Protein AF-A0A9N9CAS8-F1 (afdb_monomer_lite)

Sequence (182 aa):
MEQGVPVNYFAVEPRKDCPHIETDVSFLEWSQVPVDVVKQECQMCHDKEENWRCLKCQGVFCSRYVNGHMNKHYDETNHKIAISFSDLSTWCYACDDYITSPELRQIETSFAEIKFPENAVVIIGGGRGGGDSSSTFTNTPTSIIINRGNGNASNVQSDASNSNNVGDSSKATSESNGKKSE

Radius of gyration: 29.8 Å; chains: 1; bounding box: 64×87×87 Å

InterPro domains:
  IPR001607 Zinc finger, UBP-type [PF02148] (42-103)
  IPR001607 Zinc finger, UBP-type [PS50271] (16-118)
  IPR001607 Zinc finger, UBP-type [SM00290] (41-90)
  IPR013083 Zinc finger, RING/FYVE/PHD-type [G3DSA:3.30.40.10] (11-123)

Organism: NCBI:txid144679

pLDDT: mean 70.95, std 25.26, range [30.31, 98.56]

Secondary structure (DSSP, 8-state):
---PPP------PPBS--THHHHH--TTTTTTS---TTT---TTT---SSEEEETTT--EEE-TTTT-HHHHHHHHH---EEEETTT--EEETTTTEEE--TTTHHHHHHHHHHH-GGGS--------------------------------------------------------------

Structure (mmCIF, N/CA/C/O backbone):
data_AF-A0A9N9CAS8-F1
#
_entry.id   AF-A0A9N9CAS8-F1
#
loop_
_atom_site.group_PDB
_atom_site.id
_atom_site.type_symbol
_atom_site.label_atom_id
_atom_site.label_alt_id
_atom_site.label_comp_id
_atom_site.label_asym_id
_atom_site.label_entity_id
_atom_site.label_seq_id
_atom_site.pdbx_PDB_ins_code
_atom_site.Cartn_x
_atom_site.Cartn_y
_atom_site.Cartn_z
_atom_site.occupancy
_atom_site.B_iso_or_equiv
_atom_site.auth_seq_id
_atom_site.auth_comp_id
_atom_site.auth_asym_id
_atom_site.auth_atom_id
_atom_site.pdbx_PDB_model_num
ATOM 1 N N . MET A 1 1 ? -22.513 0.717 -43.018 1.00 47.69 1 MET A N 1
ATOM 2 C CA . MET A 1 1 ? -22.320 1.991 -42.296 1.00 47.69 1 MET A CA 1
ATOM 3 C C . MET A 1 1 ? -22.096 1.625 -40.843 1.00 47.69 1 MET A C 1
ATOM 5 O O . MET A 1 1 ? -23.057 1.391 -40.126 1.00 47.69 1 MET A O 1
ATOM 9 N N . GLU A 1 2 ? -20.837 1.425 -40.470 1.00 50.91 2 GLU A N 1
ATOM 10 C CA . GLU A 1 2 ? -20.430 1.055 -39.114 1.00 50.91 2 GLU A CA 1
ATOM 11 C C . GLU A 1 2 ? -20.280 2.356 -38.321 1.00 50.91 2 GLU A C 1
ATOM 13 O O . GLU A 1 2 ? -19.403 3.168 -38.607 1.00 50.91 2 GLU A O 1
ATOM 18 N N . GLN A 1 3 ? -21.236 2.633 -37.437 1.00 58.34 3 GLN A N 1
ATOM 19 C CA . GLN A 1 3 ? -21.231 3.828 -36.597 1.00 58.34 3 GLN A CA 1
ATOM 20 C C . GLN A 1 3 ? -20.314 3.542 -35.402 1.00 58.34 3 GLN A C 1
ATOM 22 O O . GLN A 1 3 ? -20.652 2.720 -34.552 1.00 58.34 3 GLN A O 1
ATOM 27 N N . GLY A 1 4 ? -19.141 4.178 -35.370 1.00 61.25 4 GLY A N 1
ATOM 28 C CA . GLY A 1 4 ? -18.196 4.072 -34.261 1.00 61.25 4 GLY A CA 1
ATOM 29 C C . GLY A 1 4 ? -18.807 4.629 -32.977 1.00 61.25 4 GLY A C 1
ATOM 30 O O . GLY A 1 4 ? -19.180 5.800 -32.920 1.00 61.25 4 GLY A O 1
ATOM 31 N N . VAL A 1 5 ? -18.924 3.787 -31.952 1.00 71.12 5 VAL A N 1
ATOM 32 C CA . VAL A 1 5 ? -19.342 4.219 -30.615 1.00 71.12 5 VAL A CA 1
ATOM 33 C C . VAL A 1 5 ? -18.236 5.120 -30.051 1.00 71.12 5 VAL A C 1
ATOM 35 O O . VAL A 1 5 ? -17.083 4.684 -30.014 1.00 71.12 5 VAL A O 1
ATOM 38 N N . PRO A 1 6 ? -18.530 6.361 -29.625 1.00 67.69 6 PRO A N 1
ATOM 39 C CA . PRO A 1 6 ? -17.526 7.208 -29.000 1.00 67.69 6 PRO A CA 1
ATOM 40 C C . PRO A 1 6 ? -17.056 6.552 -27.699 1.00 67.69 6 PRO A C 1
ATOM 42 O O . PRO A 1 6 ? -17.839 6.321 -26.777 1.00 67.69 6 PRO A O 1
ATOM 45 N N 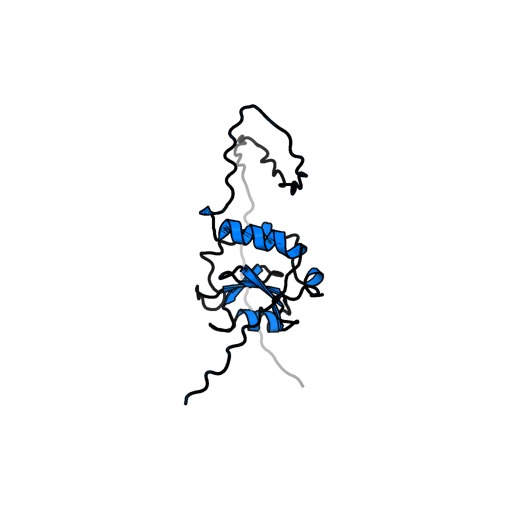. VAL A 1 7 ? -15.766 6.227 -27.645 1.00 72.88 7 VAL A N 1
ATOM 46 C CA . VAL A 1 7 ? -15.105 5.763 -26.426 1.00 72.88 7 VAL A CA 1
ATOM 47 C C . VAL A 1 7 ? -14.970 6.947 -25.473 1.00 72.88 7 VAL A C 1
ATOM 49 O O . VAL A 1 7 ? -14.155 7.844 -25.674 1.00 72.88 7 VAL A O 1
ATOM 52 N N . ASN A 1 8 ? -15.812 6.971 -24.443 1.00 73.75 8 ASN A N 1
ATOM 53 C CA . ASN A 1 8 ? -15.683 7.926 -23.352 1.00 73.75 8 ASN A CA 1
ATOM 54 C C . ASN A 1 8 ? -14.618 7.411 -22.383 1.00 73.75 8 ASN A C 1
ATOM 56 O O . ASN A 1 8 ? -14.787 6.360 -21.765 1.00 73.75 8 ASN A O 1
ATOM 60 N N . TYR A 1 9 ? -13.522 8.153 -22.263 1.00 72.88 9 TYR A N 1
ATOM 61 C CA . TYR A 1 9 ? -12.509 7.917 -21.243 1.00 72.88 9 TYR A CA 1
ATOM 62 C C . TYR A 1 9 ? -12.918 8.646 -19.965 1.00 72.88 9 TYR A C 1
ATOM 64 O O . TYR A 1 9 ? -13.279 9.822 -20.005 1.00 72.88 9 TYR A O 1
ATOM 72 N N . PHE A 1 10 ? -12.840 7.953 -18.834 1.00 71.12 10 PHE A N 1
ATOM 73 C CA . PHE A 1 10 ? -13.071 8.530 -17.515 1.00 71.12 10 PHE A CA 1
ATOM 74 C C . PHE A 1 10 ? -11.747 8.541 -16.758 1.00 71.12 10 PHE A C 1
ATOM 76 O O . PHE A 1 10 ? -11.076 7.512 -16.670 1.00 71.12 10 PHE A O 1
ATOM 83 N N . ALA A 1 11 ? -11.357 9.704 -16.238 1.00 74.56 11 ALA A N 1
ATOM 84 C CA . ALA A 1 11 ? -10.232 9.792 -15.320 1.00 74.56 11 ALA A CA 1
ATOM 85 C C . ALA A 1 11 ? -10.672 9.222 -13.967 1.00 74.56 11 ALA A C 1
ATOM 87 O O . ALA A 1 11 ? -11.655 9.684 -13.390 1.00 74.56 11 ALA A O 1
ATOM 88 N N . VAL A 1 12 ? -9.963 8.206 -13.478 1.00 78.31 12 VAL A N 1
ATOM 89 C CA . VAL A 1 12 ? -10.154 7.711 -12.113 1.00 78.31 12 VAL A CA 1
ATOM 90 C C . VAL A 1 12 ? -9.438 8.681 -11.181 1.00 78.31 12 VAL A C 1
ATOM 92 O O . VAL A 1 12 ? -8.213 8.779 -11.211 1.00 78.31 12 VAL A O 1
ATOM 95 N N . GLU A 1 13 ? -10.199 9.428 -10.386 1.00 88.25 13 GLU A N 1
ATOM 96 C CA . GLU A 1 13 ? -9.650 10.299 -9.349 1.00 88.25 13 GLU A CA 1
ATOM 97 C C . GLU A 1 13 ? -9.610 9.547 -8.012 1.00 88.25 13 GLU A C 1
ATOM 99 O O . GLU A 1 13 ? -10.663 9.109 -7.545 1.00 88.25 13 GLU A O 1
ATOM 104 N N . PRO A 1 14 ? -8.433 9.400 -7.371 1.00 94.06 14 PRO A N 1
ATOM 105 C CA . PRO A 1 14 ? -8.346 8.762 -6.065 1.00 94.06 14 PRO A CA 1
ATOM 106 C C . PRO A 1 14 ? -9.131 9.533 -5.005 1.00 94.06 14 PRO A C 1
ATOM 108 O O . PRO A 1 14 ? -9.111 10.770 -4.951 1.00 94.06 14 PRO A O 1
ATOM 111 N N . ARG A 1 15 ? -9.770 8.788 -4.109 1.00 95.31 15 ARG A N 1
ATOM 112 C CA . ARG A 1 15 ? -10.520 9.325 -2.978 1.00 95.31 15 ARG A CA 1
ATOM 113 C C . ARG A 1 15 ? -9.596 10.061 -2.004 1.00 95.31 15 ARG A C 1
ATOM 115 O O . ARG A 1 15 ? -8.499 9.593 -1.702 1.00 95.31 15 ARG A O 1
ATOM 122 N N . LYS A 1 16 ? -10.055 11.202 -1.482 1.00 95.00 16 LYS A N 1
ATOM 123 C CA . LYS A 1 16 ? -9.276 12.084 -0.585 1.00 95.00 16 LYS A CA 1
ATOM 124 C C . LYS A 1 16 ? -9.716 12.028 0.880 1.00 95.00 16 LYS A C 1
ATOM 126 O O . LYS A 1 16 ? -9.032 12.548 1.749 1.00 95.00 16 LYS A O 1
ATOM 131 N N . ASP A 1 17 ? -10.858 11.411 1.154 1.00 94.00 17 ASP A N 1
ATOM 132 C CA . ASP A 1 17 ? -11.549 11.375 2.444 1.00 94.00 17 ASP A CA 1
ATOM 133 C C . ASP A 1 17 ? -11.639 9.941 2.994 1.00 94.00 17 ASP A C 1
ATOM 135 O O . ASP A 1 17 ? -12.701 9.446 3.366 1.00 94.00 17 ASP A O 1
ATOM 139 N N . CYS A 1 18 ? -10.504 9.236 3.035 1.00 96.44 18 CYS A N 1
ATOM 140 C CA . CYS A 1 18 ? -10.441 7.894 3.608 1.00 96.44 18 CYS A CA 1
ATOM 141 C C . CYS A 1 18 ? -10.210 7.956 5.133 1.00 96.44 18 CYS A C 1
ATOM 143 O O . CYS A 1 18 ? -9.101 8.290 5.558 1.00 96.44 18 CYS A O 1
ATOM 145 N N . PRO A 1 19 ? -11.183 7.553 5.978 1.00 95.69 19 PRO A N 1
ATOM 146 C CA . PRO A 1 19 ? -11.034 7.605 7.438 1.00 95.69 19 PRO A CA 1
ATOM 147 C C . PRO A 1 19 ? -10.005 6.598 7.972 1.00 95.69 19 PRO A C 1
ATOM 149 O O . PRO A 1 19 ? -9.601 6.659 9.129 1.00 95.69 19 PRO A O 1
ATOM 152 N N . HIS A 1 20 ? -9.576 5.647 7.142 1.00 96.31 20 HIS A N 1
ATOM 153 C CA . HIS A 1 20 ? -8.670 4.585 7.556 1.00 96.31 20 HIS A CA 1
ATOM 154 C C . HIS A 1 20 ? -7.202 5.023 7.590 1.00 96.31 20 HIS A C 1
ATOM 156 O O . HIS A 1 20 ? -6.403 4.335 8.220 1.00 96.31 20 HIS A O 1
ATOM 162 N N . ILE A 1 21 ? -6.843 6.156 6.970 1.00 93.69 21 ILE A N 1
ATOM 163 C CA . ILE A 1 21 ? -5.452 6.636 6.890 1.00 93.69 21 ILE A CA 1
ATOM 164 C C . ILE A 1 21 ? -4.860 6.842 8.285 1.00 93.69 21 ILE A C 1
ATOM 166 O O . ILE A 1 21 ? -3.784 6.331 8.576 1.00 93.69 21 ILE A O 1
ATOM 170 N N . GLU A 1 22 ? -5.588 7.514 9.175 1.00 88.12 22 GLU A N 1
ATOM 171 C CA . GLU A 1 22 ? -5.120 7.787 10.539 1.00 88.12 22 GLU A CA 1
ATOM 172 C C . GLU A 1 22 ? -4.986 6.510 11.379 1.00 88.12 22 GLU A C 1
ATOM 174 O O . GLU A 1 22 ? -4.086 6.384 12.207 1.00 88.12 22 GLU A O 1
ATOM 179 N N . THR A 1 23 ? -5.882 5.544 11.166 1.00 89.44 23 THR A N 1
ATOM 180 C CA . THR A 1 23 ? -5.933 4.323 11.981 1.00 89.44 23 THR A CA 1
ATOM 181 C C . THR A 1 23 ? -4.987 3.232 11.498 1.00 89.44 23 THR A C 1
ATOM 183 O O . THR A 1 23 ? -4.545 2.402 12.297 1.00 89.44 23 THR A O 1
ATOM 186 N N . ASP A 1 24 ? -4.701 3.195 10.198 1.00 89.12 24 ASP A N 1
ATOM 187 C CA . ASP A 1 24 ? -4.172 2.011 9.526 1.00 89.12 24 ASP A CA 1
ATOM 188 C C . ASP A 1 24 ? -2.811 2.235 8.852 1.00 89.12 24 ASP A C 1
ATOM 190 O O . ASP A 1 24 ? -2.191 1.292 8.372 1.00 89.12 24 ASP A O 1
ATOM 194 N N . VAL A 1 25 ? -2.291 3.462 8.886 1.00 87.06 25 VAL A N 1
ATOM 195 C CA . VAL A 1 25 ? -0.925 3.767 8.455 1.00 87.06 25 VAL A CA 1
ATOM 196 C C . VAL A 1 25 ? -0.021 3.927 9.675 1.00 87.06 25 VAL A C 1
ATOM 198 O O . VAL A 1 25 ? -0.247 4.764 10.549 1.00 87.06 25 VAL A O 1
ATOM 201 N N . SER A 1 26 ? 1.042 3.128 9.739 1.00 79.62 26 SER A N 1
ATOM 202 C CA . SER A 1 26 ? 2.027 3.188 10.825 1.00 79.62 26 SER A CA 1
ATOM 203 C C . SER A 1 26 ? 3.090 4.256 10.551 1.00 79.62 26 SER A C 1
ATOM 205 O O . SER A 1 26 ? 4.222 3.948 10.172 1.00 79.62 26 SER A O 1
ATOM 207 N N . PHE A 1 27 ? 2.744 5.529 10.769 1.00 69.81 27 PHE A N 1
ATOM 208 C CA . PHE A 1 27 ? 3.618 6.678 10.477 1.00 69.81 27 PHE A CA 1
ATOM 209 C C . PHE A 1 27 ? 4.949 6.702 11.255 1.00 69.81 27 PHE A C 1
ATOM 211 O O . PHE A 1 27 ? 5.902 7.325 10.796 1.00 69.81 27 PHE A O 1
ATOM 218 N N . LEU A 1 28 ? 5.042 6.013 12.399 1.00 64.56 28 LEU A N 1
ATOM 219 C CA . LEU A 1 28 ? 6.252 5.981 13.233 1.00 64.56 28 LEU A CA 1
ATOM 220 C C . LEU A 1 28 ? 7.288 4.929 12.796 1.00 64.56 28 LEU A C 1
ATOM 222 O O . LEU A 1 28 ? 8.453 5.041 13.172 1.00 64.56 28 LEU A O 1
ATOM 226 N N . GLU A 1 29 ? 6.901 3.921 12.008 1.00 65.38 29 GLU A N 1
ATOM 227 C CA . GLU A 1 29 ? 7.761 2.755 11.731 1.00 65.38 29 GLU A CA 1
ATOM 228 C C . GLU A 1 29 ? 8.037 2.486 10.248 1.00 65.38 29 GLU A C 1
ATOM 230 O O . GLU A 1 29 ? 8.978 1.759 9.928 1.00 65.38 29 GLU A O 1
ATOM 235 N N . TRP A 1 30 ? 7.287 3.089 9.322 1.00 66.75 30 TRP A N 1
ATOM 236 C CA . TRP A 1 30 ? 7.434 2.791 7.889 1.00 66.75 30 TRP A CA 1
ATOM 237 C C . TRP A 1 30 ? 8.838 3.086 7.331 1.00 66.75 30 TRP A C 1
ATOM 239 O O . TRP A 1 30 ? 9.292 2.373 6.435 1.00 66.75 30 TRP A O 1
ATOM 249 N N . SER A 1 31 ? 9.535 4.097 7.866 1.00 61.94 31 SER A N 1
ATOM 250 C CA . SER A 1 31 ? 10.886 4.499 7.443 1.00 61.94 31 SER A CA 1
ATOM 251 C C . SER A 1 31 ? 12.006 3.694 8.110 1.00 61.94 31 SER A C 1
ATOM 253 O O . SER A 1 31 ? 13.134 3.686 7.621 1.00 61.94 31 SER A O 1
ATOM 255 N N . GLN A 1 32 ? 11.710 2.999 9.213 1.00 60.78 32 GLN A N 1
ATOM 256 C CA . GLN A 1 32 ? 12.695 2.203 9.955 1.00 60.78 32 GLN A CA 1
ATOM 257 C C . GLN A 1 32 ? 12.956 0.844 9.298 1.00 60.78 32 GLN A C 1
ATOM 259 O O . GLN A 1 32 ? 13.992 0.226 9.538 1.00 60.78 32 GLN A O 1
ATOM 264 N N . VAL A 1 33 ? 12.034 0.391 8.445 1.00 63.09 33 VAL A N 1
ATOM 265 C CA . VAL A 1 33 ? 12.159 -0.849 7.677 1.00 63.09 33 VAL A CA 1
ATOM 266 C C . VAL A 1 33 ? 12.400 -0.484 6.210 1.00 63.09 33 VAL A C 1
ATOM 268 O O . VAL A 1 33 ? 11.428 -0.311 5.465 1.00 63.09 33 VAL A O 1
ATOM 271 N N . PRO A 1 34 ? 13.669 -0.335 5.777 1.00 62.72 34 PRO A N 1
ATOM 272 C CA . PRO A 1 34 ? 13.985 -0.107 4.376 1.00 62.72 34 PRO A CA 1
ATOM 273 C C . PRO A 1 34 ? 13.561 -1.332 3.568 1.00 62.72 34 PRO A C 1
ATOM 275 O O . PRO A 1 34 ? 14.016 -2.448 3.819 1.00 62.72 34 PRO A O 1
ATOM 278 N N . VAL A 1 35 ? 12.670 -1.120 2.603 1.00 67.69 35 VAL A N 1
ATOM 279 C CA . VAL A 1 35 ? 12.191 -2.175 1.713 1.00 67.69 35 VAL A CA 1
ATOM 280 C C . VAL A 1 35 ? 12.656 -1.875 0.299 1.00 67.69 35 VAL A C 1
ATOM 282 O O . VAL A 1 35 ? 12.321 -0.841 -0.272 1.00 67.69 35 VAL A O 1
ATOM 285 N N . ASP A 1 36 ? 13.440 -2.797 -0.257 1.00 73.81 36 ASP A N 1
ATOM 286 C CA . ASP A 1 36 ? 13.864 -2.754 -1.654 1.00 73.81 36 ASP A CA 1
ATOM 287 C C . ASP A 1 36 ? 12.674 -3.111 -2.550 1.00 73.81 36 ASP A C 1
ATOM 289 O O . ASP A 1 36 ? 12.438 -4.284 -2.852 1.00 73.81 36 ASP A O 1
ATOM 293 N N . VAL A 1 37 ? 11.925 -2.080 -2.949 1.00 77.19 37 VAL A N 1
ATOM 294 C CA . VAL A 1 37 ? 10.721 -2.142 -3.798 1.00 77.19 37 VAL A CA 1
ATOM 295 C C . VAL A 1 37 ? 10.938 -2.942 -5.091 1.00 77.19 37 VAL A C 1
ATOM 297 O O . VAL A 1 37 ? 9.974 -3.417 -5.680 1.00 77.19 37 VAL A O 1
ATOM 300 N N . VAL A 1 38 ? 12.191 -3.097 -5.539 1.00 73.31 38 VAL A N 1
ATOM 301 C CA . VAL A 1 38 ? 12.562 -3.777 -6.789 1.00 73.31 38 VAL A CA 1
ATOM 302 C C . VAL A 1 38 ? 12.815 -5.273 -6.581 1.00 73.31 38 VAL A C 1
ATOM 304 O O . VAL A 1 38 ? 12.684 -6.058 -7.516 1.00 73.31 38 VAL A O 1
ATOM 307 N N . LYS A 1 39 ? 13.192 -5.691 -5.368 1.00 78.25 39 LYS A N 1
ATOM 308 C CA . LYS A 1 39 ? 13.577 -7.084 -5.076 1.00 78.25 39 LYS A CA 1
ATOM 309 C C . LYS A 1 39 ? 12.572 -7.860 -4.237 1.00 78.25 39 LYS A C 1
ATOM 311 O O . LYS A 1 39 ? 12.764 -9.060 -4.051 1.00 78.25 39 LYS A O 1
ATOM 316 N N . GLN A 1 40 ? 11.555 -7.200 -3.691 1.00 83.50 40 GLN A N 1
ATOM 317 C CA . GLN A 1 40 ? 10.604 -7.868 -2.814 1.00 83.50 40 GLN A CA 1
ATOM 318 C C . GLN A 1 40 ? 9.686 -8.835 -3.560 1.00 83.50 40 GLN A C 1
ATOM 320 O O . GLN A 1 40 ? 9.124 -8.527 -4.610 1.00 83.50 40 GLN A O 1
ATOM 325 N N . GLU A 1 41 ? 9.480 -9.980 -2.927 1.00 93.94 41 GLU A N 1
AT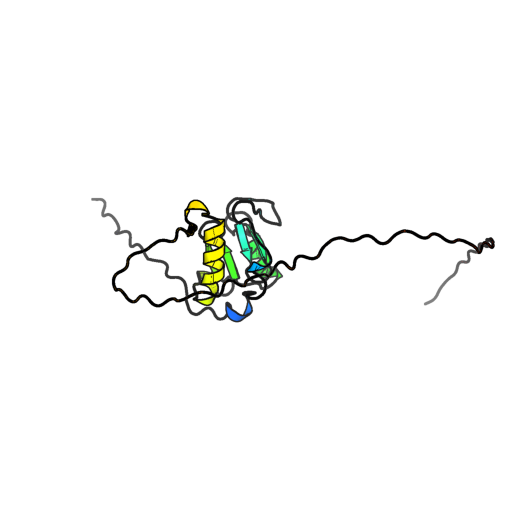OM 326 C CA . GLU A 1 41 ? 8.575 -11.031 -3.363 1.00 93.94 41 GLU A CA 1
ATOM 327 C C . GLU A 1 41 ? 7.423 -11.199 -2.368 1.00 93.94 41 GLU A C 1
ATOM 329 O O . GLU A 1 41 ? 7.510 -10.795 -1.205 1.00 93.94 41 GLU A O 1
ATOM 334 N N . CYS A 1 42 ? 6.328 -11.805 -2.816 1.00 96.50 42 CYS A N 1
ATOM 335 C CA . CYS A 1 42 ? 5.222 -12.146 -1.939 1.00 96.50 42 CYS A CA 1
ATOM 336 C C . CYS A 1 42 ? 5.690 -13.117 -0.848 1.00 96.50 42 CYS A C 1
ATOM 338 O O . CYS A 1 42 ? 6.205 -14.190 -1.148 1.00 96.50 42 CYS A O 1
ATOM 340 N N . GLN A 1 43 ? 5.411 -12.801 0.418 1.00 95.44 43 GLN A N 1
ATOM 341 C CA . GLN A 1 43 ? 5.806 -13.630 1.565 1.00 95.44 43 GLN A CA 1
ATOM 342 C C . GLN A 1 43 ? 5.165 -15.030 1.586 1.00 95.44 43 GLN A C 1
ATOM 344 O O . GLN A 1 43 ? 5.631 -15.902 2.311 1.00 95.44 43 GLN A O 1
ATOM 349 N N . MET A 1 44 ? 4.094 -15.241 0.813 1.00 96.50 44 MET A N 1
ATOM 350 C CA . MET A 1 44 ? 3.333 -16.494 0.788 1.00 96.50 44 MET A CA 1
ATOM 351 C C . MET A 1 44 ? 3.690 -17.388 -0.403 1.00 96.50 44 MET A C 1
ATOM 353 O O . MET A 1 44 ? 3.782 -18.602 -0.247 1.00 96.50 44 MET A O 1
ATOM 357 N N . CYS A 1 45 ? 3.860 -16.811 -1.598 1.00 97.06 45 CYS A N 1
ATOM 358 C CA . CYS A 1 45 ? 4.100 -17.577 -2.828 1.00 97.06 45 CYS A CA 1
ATOM 359 C C . CYS A 1 45 ? 5.388 -17.214 -3.568 1.00 97.06 45 CYS A C 1
ATOM 361 O O . CYS A 1 45 ? 5.635 -17.779 -4.627 1.00 97.06 45 CYS A O 1
ATOM 363 N N . HIS A 1 46 ? 6.189 -16.287 -3.038 1.00 95.69 46 HIS A N 1
ATOM 364 C CA . HIS A 1 46 ? 7.461 -15.838 -3.616 1.00 95.69 46 HIS A CA 1
ATOM 365 C C . HIS A 1 46 ? 7.360 -15.261 -5.041 1.00 95.69 46 HIS A C 1
ATOM 367 O O . HIS A 1 46 ? 8.363 -15.142 -5.744 1.00 95.69 46 HIS A O 1
ATOM 373 N N . ASP A 1 47 ? 6.156 -14.865 -5.464 1.00 95.12 47 ASP A N 1
ATOM 374 C CA . ASP A 1 47 ? 5.947 -14.161 -6.729 1.00 95.12 47 ASP A CA 1
ATOM 375 C C . ASP A 1 47 ? 6.576 -12.760 -6.682 1.00 95.12 47 ASP A C 1
ATOM 377 O O . ASP A 1 47 ? 6.588 -12.124 -5.625 1.00 95.12 47 ASP A O 1
ATOM 381 N N . LYS A 1 48 ? 7.111 -12.279 -7.808 1.00 92.38 48 LYS A N 1
ATOM 382 C CA . LYS A 1 48 ? 7.873 -11.020 -7.912 1.00 92.38 48 LYS A CA 1
ATOM 383 C C . LYS A 1 48 ? 7.211 -9.967 -8.796 1.00 92.38 48 LYS A C 1
ATOM 385 O O . LYS A 1 48 ? 7.798 -8.906 -8.977 1.00 92.38 48 LYS A O 1
ATOM 390 N N . GLU A 1 49 ? 6.047 -10.254 -9.368 1.00 88.75 49 GLU A N 1
ATOM 391 C CA . GLU A 1 49 ? 5.431 -9.392 -10.371 1.00 88.75 49 GLU A CA 1
ATOM 392 C C . GLU A 1 49 ? 4.650 -8.252 -9.709 1.00 88.75 49 GLU A C 1
ATOM 394 O O . GLU A 1 49 ? 5.179 -7.160 -9.506 1.00 88.75 49 GLU A O 1
ATOM 399 N N . GLU A 1 50 ? 3.395 -8.485 -9.334 1.00 92.88 50 GLU A N 1
ATOM 400 C CA . GLU A 1 50 ? 2.526 -7.433 -8.806 1.00 92.88 50 GLU A CA 1
ATOM 401 C C . GLU A 1 50 ? 2.409 -7.507 -7.287 1.00 92.88 50 GLU A C 1
ATOM 403 O O . GLU A 1 50 ? 1.415 -7.983 -6.735 1.00 92.88 50 GLU A O 1
ATOM 408 N N . ASN A 1 51 ? 3.429 -7.022 -6.587 1.00 95.94 51 ASN A N 1
ATOM 409 C CA . ASN A 1 51 ? 3.448 -7.022 -5.129 1.00 95.94 51 ASN A CA 1
ATOM 410 C C . ASN A 1 51 ? 2.991 -5.695 -4.521 1.00 95.94 51 ASN A C 1
ATOM 412 O O . ASN A 1 51 ? 3.227 -4.607 -5.046 1.00 95.94 51 ASN A O 1
ATOM 416 N N . TRP A 1 52 ? 2.343 -5.820 -3.370 1.00 96.69 52 TRP A N 1
ATOM 417 C CA . TRP A 1 52 ? 1.818 -4.731 -2.564 1.00 96.69 52 TRP A CA 1
ATOM 418 C C . TRP A 1 52 ? 2.426 -4.812 -1.168 1.00 96.69 52 TRP A C 1
ATOM 420 O O . TRP A 1 52 ? 2.695 -5.906 -0.665 1.00 96.69 52 TRP A O 1
ATOM 430 N N . ARG A 1 53 ? 2.603 -3.666 -0.512 1.00 94.94 53 ARG A N 1
ATOM 431 C CA . ARG A 1 53 ? 3.060 -3.577 0.878 1.00 94.94 53 ARG A CA 1
ATOM 432 C C . ARG A 1 53 ? 1.972 -2.995 1.761 1.00 94.94 53 ARG A C 1
ATOM 434 O O . ARG A 1 53 ? 1.484 -1.898 1.510 1.00 94.94 53 ARG A O 1
ATOM 441 N N . CYS A 1 54 ? 1.626 -3.717 2.817 1.00 95.44 54 CYS A N 1
ATOM 442 C CA . CYS A 1 54 ? 0.697 -3.257 3.840 1.00 95.44 54 CYS A CA 1
ATOM 443 C C . CYS A 1 54 ? 1.305 -2.081 4.622 1.00 95.44 54 CYS A C 1
ATOM 445 O O . CYS A 1 54 ? 2.408 -2.202 5.157 1.00 95.44 54 CYS A O 1
ATOM 447 N N . LEU A 1 55 ? 0.595 -0.955 4.730 1.00 93.75 55 LEU A N 1
ATOM 448 C CA . LEU A 1 55 ? 1.090 0.239 5.432 1.00 93.75 55 LEU A CA 1
ATOM 449 C C . LEU A 1 55 ? 0.931 0.163 6.959 1.00 93.75 55 LEU A C 1
ATOM 451 O O . LEU A 1 55 ? 1.526 0.974 7.675 1.00 93.75 55 LEU A O 1
ATOM 455 N N . LYS A 1 56 ? 0.199 -0.839 7.462 1.00 93.38 56 LYS A N 1
ATOM 456 C CA . LYS A 1 56 ? 0.058 -1.111 8.896 1.00 93.38 56 LYS A CA 1
ATOM 457 C C . LYS A 1 56 ? 1.219 -1.942 9.435 1.00 93.38 56 LYS A C 1
ATOM 459 O O . LYS A 1 56 ? 1.938 -1.482 10.320 1.00 93.38 56 LYS A O 1
ATOM 464 N N . CYS A 1 57 ? 1.422 -3.145 8.892 1.00 92.75 57 CYS A N 1
ATOM 465 C CA . CYS A 1 57 ? 2.401 -4.119 9.397 1.00 92.75 57 CYS A CA 1
ATOM 466 C C . CYS A 1 57 ? 3.627 -4.328 8.500 1.00 92.75 57 CYS A C 1
ATOM 468 O O . CYS A 1 57 ? 4.483 -5.142 8.830 1.00 92.75 57 CYS A O 1
ATOM 470 N N . GLN A 1 58 ? 3.720 -3.621 7.370 1.00 91.31 58 GLN A N 1
ATOM 471 C CA . GLN A 1 58 ? 4.843 -3.687 6.427 1.00 91.31 58 GLN A CA 1
ATOM 472 C C . GLN A 1 58 ? 5.003 -5.017 5.667 1.00 91.31 58 GLN A C 1
ATOM 474 O O . GLN A 1 58 ? 5.971 -5.159 4.918 1.00 91.31 58 GLN A O 1
ATOM 479 N N . GLY A 1 59 ? 4.066 -5.962 5.815 1.00 92.50 59 GLY A N 1
ATOM 480 C CA . GLY A 1 59 ? 4.059 -7.232 5.083 1.00 92.50 59 GLY A CA 1
ATOM 481 C C . GLY A 1 59 ? 3.883 -7.048 3.573 1.00 92.50 59 GLY A C 1
ATOM 482 O O . GLY A 1 59 ? 3.186 -6.129 3.134 1.00 92.50 59 GLY A O 1
ATOM 483 N N . VAL A 1 60 ? 4.521 -7.921 2.788 1.00 95.44 60 VAL A N 1
ATOM 484 C CA . VAL A 1 60 ? 4.502 -7.879 1.317 1.00 95.44 60 VAL A CA 1
ATOM 485 C C . VAL A 1 60 ? 3.741 -9.071 0.753 1.00 95.44 60 VAL A C 1
ATOM 487 O O . VAL A 1 60 ? 4.094 -10.227 0.998 1.00 95.44 60 VAL A O 1
ATOM 490 N N . PHE A 1 61 ? 2.725 -8.791 -0.057 1.00 97.31 61 PHE A N 1
ATOM 491 C CA . PHE A 1 61 ? 1.851 -9.810 -0.625 1.00 97.31 61 PHE A CA 1
ATOM 492 C C . PHE A 1 61 ? 1.477 -9.489 -2.073 1.00 97.31 61 PHE A C 1
ATOM 494 O O . PHE A 1 61 ? 1.356 -8.323 -2.445 1.00 97.31 61 PHE A O 1
ATOM 501 N N . CYS A 1 62 ? 1.276 -10.524 -2.889 1.00 97.69 62 CYS A N 1
ATOM 502 C CA . CYS A 1 62 ? 0.910 -10.352 -4.290 1.00 97.69 62 CYS A CA 1
ATOM 503 C C . CYS A 1 62 ? -0.529 -9.834 -4.449 1.00 97.69 62 CYS A C 1
ATOM 505 O O . CYS A 1 62 ? -1.404 -10.086 -3.607 1.00 97.69 62 CYS A O 1
ATOM 507 N N . SER A 1 63 ? -0.769 -9.154 -5.567 1.00 97.06 63 SER A N 1
ATOM 508 C CA . SER A 1 63 ? -2.050 -8.575 -5.958 1.00 97.06 63 SER A CA 1
ATOM 509 C C . SER A 1 63 ? -3.131 -9.642 -6.146 1.00 97.06 63 SER A C 1
ATOM 511 O O . SER A 1 63 ? -2.859 -10.845 -6.243 1.00 97.06 63 SER A O 1
ATOM 513 N N . ARG A 1 64 ? -4.382 -9.183 -6.261 1.00 96.12 64 ARG A N 1
ATOM 514 C CA . ARG A 1 64 ? -5.537 -10.004 -6.661 1.00 96.12 64 ARG A CA 1
ATOM 515 C C . ARG A 1 64 ? -5.424 -10.613 -8.059 1.00 96.12 64 ARG A C 1
ATOM 517 O O . ARG A 1 64 ? -6.126 -11.578 -8.331 1.00 96.12 64 ARG A O 1
ATOM 524 N N . TYR A 1 65 ? -4.583 -10.056 -8.929 1.00 96.38 65 TYR A N 1
ATOM 525 C CA . TYR A 1 65 ? -4.391 -10.557 -10.291 1.00 96.38 65 TYR A CA 1
ATOM 526 C C . TYR A 1 65 ? -3.339 -11.671 -10.370 1.00 96.38 65 TYR A C 1
ATOM 528 O O . TYR A 1 65 ? -3.274 -12.363 -11.380 1.00 96.38 65 TYR A O 1
ATOM 536 N N . VAL A 1 66 ? -2.570 -11.876 -9.294 1.00 96.44 66 VAL A N 1
ATOM 537 C CA . VAL A 1 66 ? -1.632 -12.995 -9.143 1.00 96.44 66 VAL A CA 1
ATOM 538 C C . VAL A 1 66 ? -2.292 -14.127 -8.338 1.00 96.44 66 VAL A C 1
ATOM 540 O O . VAL A 1 66 ? -2.984 -14.963 -8.906 1.00 96.44 66 VAL A O 1
ATOM 543 N N . ASN A 1 67 ? -2.128 -14.154 -7.006 1.00 97.50 67 ASN A N 1
ATOM 544 C CA . ASN A 1 67 ? -2.737 -15.156 -6.111 1.00 97.50 67 ASN A CA 1
ATOM 545 C C . ASN A 1 67 ? -3.632 -14.537 -5.017 1.00 97.50 67 ASN A C 1
ATOM 547 O O . ASN A 1 67 ? -4.172 -15.256 -4.181 1.00 97.50 67 ASN A O 1
ATOM 551 N N . GLY A 1 68 ? -3.777 -13.209 -4.971 1.00 97.38 68 GLY A N 1
ATOM 552 C CA . GLY A 1 68 ? -4.665 -12.528 -4.022 1.00 97.38 68 GLY A CA 1
ATOM 553 C C . GLY A 1 68 ? -4.225 -12.564 -2.559 1.00 97.38 68 GLY A C 1
ATOM 554 O O . GLY A 1 68 ? -5.053 -12.368 -1.671 1.00 97.38 68 GLY A O 1
ATOM 555 N N . HIS A 1 69 ? -2.938 -12.773 -2.274 1.00 98.56 69 HIS A N 1
ATOM 556 C CA . HIS A 1 69 ? -2.458 -12.829 -0.893 1.00 98.56 69 HIS A CA 1
ATOM 557 C C . HIS A 1 69 ? -2.622 -11.514 -0.128 1.00 98.56 69 HIS A C 1
ATOM 559 O O . HIS A 1 69 ? -2.820 -11.569 1.081 1.00 98.56 69 HIS A O 1
ATOM 565 N N . MET A 1 70 ? -2.595 -10.347 -0.785 1.00 98.38 70 MET A N 1
ATOM 566 C CA . MET A 1 70 ? -2.870 -9.089 -0.078 1.00 98.38 70 MET A CA 1
ATOM 567 C C . MET A 1 70 ? -4.348 -8.970 0.328 1.00 98.38 70 MET A C 1
ATOM 569 O 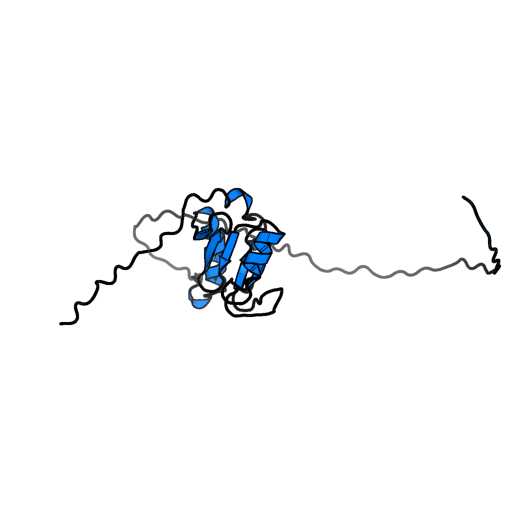O . MET A 1 70 ? -4.650 -8.495 1.418 1.00 98.38 70 MET A O 1
ATOM 573 N N . ASN A 1 71 ? -5.274 -9.469 -0.498 1.00 98.12 71 ASN A N 1
ATOM 574 C CA . ASN A 1 71 ? -6.692 -9.538 -0.135 1.00 98.12 71 ASN A CA 1
ATOM 575 C C . ASN A 1 71 ? -6.902 -10.474 1.060 1.00 98.12 71 ASN A C 1
ATOM 577 O O . ASN A 1 71 ? -7.521 -10.085 2.044 1.00 98.12 71 ASN A O 1
ATOM 581 N N . LYS A 1 72 ? -6.297 -11.666 1.020 1.00 98.38 72 LYS A N 1
ATOM 582 C CA . LYS A 1 72 ? -6.326 -12.602 2.149 1.00 98.38 72 LYS A CA 1
ATOM 583 C C . LYS A 1 72 ? -5.713 -11.992 3.415 1.00 98.38 72 LYS A C 1
ATOM 585 O O . LYS A 1 72 ? -6.259 -12.154 4.500 1.00 98.38 72 LYS A O 1
ATOM 590 N N . HIS A 1 73 ? -4.608 -11.256 3.279 1.00 98.38 73 HIS A N 1
ATOM 591 C CA . HIS A 1 73 ? -3.989 -10.538 4.390 1.00 98.38 73 HIS A CA 1
ATOM 592 C C . HIS A 1 73 ? -4.955 -9.529 5.024 1.00 98.38 73 HIS A C 1
ATOM 594 O O . HIS A 1 73 ? -5.052 -9.475 6.251 1.00 98.38 73 HIS A O 1
ATOM 600 N N . TYR A 1 74 ? -5.687 -8.760 4.212 1.00 98.38 74 TYR A N 1
ATOM 601 C CA . TYR A 1 74 ? -6.735 -7.867 4.703 1.00 98.38 74 TYR A CA 1
ATOM 602 C C . TYR A 1 74 ? -7.827 -8.635 5.460 1.00 98.38 74 TYR A C 1
ATOM 604 O O . TYR A 1 74 ? -8.145 -8.253 6.585 1.00 98.38 74 TYR A O 1
ATOM 612 N N . ASP A 1 75 ? -8.336 -9.738 4.908 1.00 98.12 75 ASP A N 1
ATOM 613 C CA . ASP A 1 75 ? -9.395 -10.534 5.544 1.00 98.12 75 ASP A CA 1
ATOM 614 C C . ASP A 1 75 ? -8.963 -11.105 6.910 1.00 98.12 75 ASP A C 1
ATOM 616 O O . ASP A 1 75 ? -9.753 -11.156 7.852 1.00 98.12 75 ASP A O 1
ATOM 620 N N . GLU A 1 76 ? -7.697 -11.512 7.040 1.00 98.25 76 GLU A N 1
ATOM 621 C CA . GLU A 1 76 ? -7.157 -12.133 8.257 1.00 98.25 76 GLU A CA 1
ATOM 622 C C . GLU A 1 76 ? -6.762 -11.121 9.340 1.00 98.25 76 GLU A C 1
ATOM 624 O O . GLU A 1 76 ? -6.855 -11.415 10.533 1.00 98.25 76 GLU A O 1
ATOM 629 N N . THR A 1 77 ? -6.291 -9.936 8.945 1.00 97.69 77 THR A N 1
ATOM 630 C CA . THR A 1 77 ? -5.677 -8.964 9.871 1.00 97.69 77 THR A CA 1
ATOM 631 C C . THR A 1 77 ? -6.470 -7.676 10.032 1.00 97.69 77 THR A C 1
ATOM 633 O O . THR A 1 77 ? -6.227 -6.907 10.962 1.00 97.69 77 THR A O 1
ATOM 636 N N . ASN A 1 78 ? -7.424 -7.425 9.135 1.00 97.44 78 ASN A N 1
ATOM 637 C CA . ASN A 1 78 ? -8.150 -6.168 9.003 1.00 97.44 78 ASN A CA 1
ATOM 638 C C . ASN A 1 78 ? -7.235 -4.945 8.768 1.00 97.44 78 ASN A C 1
ATOM 640 O O . ASN A 1 78 ? -7.617 -3.818 9.107 1.00 97.44 78 ASN A O 1
ATOM 644 N N . HIS A 1 79 ? -6.049 -5.151 8.180 1.00 97.56 79 HIS A N 1
ATOM 645 C CA . HIS A 1 79 ? -5.200 -4.081 7.656 1.00 97.56 79 HIS A CA 1
ATOM 646 C C . HIS A 1 79 ? -5.706 -3.646 6.281 1.00 97.56 79 HIS A C 1
ATOM 648 O O . HIS A 1 79 ? -5.649 -4.381 5.298 1.00 97.56 79 HIS A O 1
ATOM 654 N N . LYS A 1 80 ? -6.250 -2.443 6.232 1.00 97.75 80 LYS A N 1
ATOM 655 C CA . LYS A 1 80 ? -7.042 -1.877 5.146 1.00 97.75 80 LYS A CA 1
ATOM 656 C C . LYS A 1 80 ? -6.189 -1.236 4.072 1.00 97.75 80 LYS A C 1
ATOM 658 O O . LYS A 1 80 ? -6.658 -1.171 2.944 1.00 97.75 80 LYS A O 1
ATOM 663 N N . ILE A 1 81 ? -5.003 -0.723 4.392 1.00 97.62 81 ILE A N 1
ATOM 664 C CA . ILE A 1 81 ? -4.246 0.112 3.454 1.00 97.62 81 ILE A CA 1
ATOM 665 C C . ILE A 1 81 ? -2.967 -0.582 2.988 1.00 97.62 81 ILE A C 1
ATOM 667 O O . ILE A 1 81 ? -2.127 -0.994 3.792 1.00 97.62 81 ILE A O 1
ATOM 671 N N . ALA A 1 82 ? -2.792 -0.644 1.669 1.00 97.06 82 ALA A N 1
ATOM 672 C CA . ALA A 1 82 ? -1.576 -1.130 1.033 1.00 97.06 82 ALA A CA 1
ATOM 673 C C . ALA A 1 82 ? -1.147 -0.230 -0.131 1.00 97.06 82 ALA A C 1
ATOM 675 O O . ALA A 1 82 ? -1.983 0.356 -0.818 1.00 97.06 82 ALA A O 1
ATOM 676 N N . ILE A 1 83 ? 0.161 -0.157 -0.365 1.00 95.62 83 ILE A N 1
ATOM 677 C CA . ILE A 1 83 ? 0.769 0.547 -1.498 1.00 95.62 83 ILE A CA 1
ATOM 678 C C . ILE A 1 83 ? 1.318 -0.458 -2.516 1.00 95.62 83 ILE A C 1
ATOM 680 O O . ILE A 1 83 ? 1.923 -1.466 -2.146 1.00 95.62 83 ILE A O 1
ATOM 684 N N . SER A 1 84 ? 1.096 -0.185 -3.796 1.00 95.38 84 SER A N 1
ATOM 685 C CA . SER A 1 84 ? 1.581 -0.974 -4.928 1.00 95.38 84 SER A CA 1
ATOM 686 C C . SER A 1 84 ? 3.065 -0.722 -5.180 1.00 95.38 84 SER A C 1
ATOM 688 O O . SER A 1 84 ? 3.521 0.420 -5.184 1.00 95.38 84 SER A O 1
ATOM 690 N N . PHE A 1 85 ? 3.837 -1.771 -5.458 1.00 93.44 85 PHE A N 1
ATOM 691 C CA . PHE A 1 85 ? 5.210 -1.606 -5.936 1.00 93.44 85 PHE A CA 1
ATOM 692 C C . PHE A 1 85 ? 5.289 -1.281 -7.426 1.00 93.44 85 PHE A C 1
ATOM 694 O O . PHE A 1 85 ? 6.315 -0.763 -7.863 1.00 93.44 85 PHE A O 1
ATOM 701 N N . SER A 1 86 ? 4.248 -1.556 -8.214 1.00 91.94 86 SER A N 1
ATOM 702 C CA . SER A 1 86 ? 4.263 -1.360 -9.669 1.00 91.94 86 SER A CA 1
ATOM 703 C C . SER A 1 86 ? 4.217 0.119 -10.044 1.00 91.94 86 SER A C 1
ATOM 705 O O . SER A 1 86 ? 5.061 0.587 -10.807 1.00 91.94 86 SER A O 1
ATOM 707 N N . ASP A 1 87 ? 3.274 0.851 -9.459 1.00 92.81 87 ASP A N 1
ATOM 708 C CA . ASP A 1 87 ? 2.910 2.223 -9.829 1.00 92.81 87 ASP A CA 1
ATOM 709 C C . ASP A 1 87 ? 2.816 3.179 -8.628 1.00 92.81 87 ASP A C 1
ATOM 711 O O . ASP A 1 87 ? 2.492 4.349 -8.806 1.00 92.81 87 ASP A O 1
ATOM 715 N N . LEU A 1 88 ? 3.125 2.697 -7.416 1.00 93.12 88 LEU A N 1
ATOM 716 C CA . LEU A 1 88 ? 3.071 3.465 -6.165 1.00 93.12 88 LEU A CA 1
ATOM 717 C C . LEU A 1 88 ? 1.673 3.992 -5.808 1.00 93.12 88 LEU A C 1
ATOM 719 O O . LEU A 1 88 ? 1.539 4.855 -4.943 1.00 93.12 88 LEU A O 1
ATOM 723 N N . SER A 1 89 ? 0.625 3.451 -6.434 1.00 95.31 89 SER A N 1
ATOM 724 C CA . SER A 1 89 ? -0.755 3.739 -6.058 1.00 95.31 89 SER A CA 1
ATOM 725 C C . SER A 1 89 ? -1.085 3.140 -4.686 1.00 95.31 89 SER A C 1
ATOM 727 O O . SER A 1 89 ? -0.597 2.066 -4.321 1.00 95.31 89 SER A O 1
ATOM 729 N N . THR A 1 90 ? -1.929 3.829 -3.914 1.00 96.81 90 THR A N 1
ATOM 730 C CA . THR A 1 90 ? -2.383 3.358 -2.598 1.00 96.81 90 THR A CA 1
ATOM 731 C C . THR A 1 90 ? -3.837 2.911 -2.673 1.00 96.81 90 THR A C 1
ATOM 733 O O . THR A 1 90 ? -4.697 3.634 -3.179 1.00 96.81 90 THR A O 1
ATOM 736 N N . TRP A 1 91 ? -4.120 1.723 -2.146 1.00 97.88 91 TRP A N 1
ATOM 737 C CA . TRP A 1 91 ? -5.445 1.114 -2.124 1.00 97.88 91 TRP A CA 1
ATOM 738 C C . TRP A 1 91 ? -5.952 0.953 -0.695 1.00 97.88 91 TRP A C 1
ATOM 740 O O . TRP A 1 91 ? -5.199 0.565 0.203 1.00 97.88 91 TRP A O 1
ATOM 750 N N . CYS A 1 92 ? -7.243 1.208 -0.496 1.00 98.19 92 CYS A N 1
ATOM 751 C CA . CYS A 1 92 ? -7.935 0.924 0.752 1.00 98.19 92 CYS A CA 1
ATOM 752 C C . CYS A 1 92 ? -8.971 -0.185 0.546 1.00 98.19 92 CYS A C 1
ATOM 754 O O . CYS A 1 92 ? -10.022 0.039 -0.050 1.00 98.19 92 CYS A O 1
ATOM 756 N N . TYR A 1 93 ? -8.715 -1.364 1.108 1.00 97.94 93 TYR A N 1
ATOM 757 C CA . TYR A 1 93 ? -9.583 -2.537 1.004 1.00 97.94 93 TYR A CA 1
ATOM 758 C C . TYR A 1 93 ? -10.961 -2.343 1.644 1.00 97.94 93 TYR A C 1
ATOM 760 O O . TYR A 1 93 ? -11.945 -2.851 1.126 1.00 97.94 93 TYR A O 1
ATOM 768 N N . ALA A 1 94 ? -11.061 -1.560 2.722 1.00 97.75 94 ALA A N 1
ATOM 769 C CA . ALA A 1 94 ? -12.355 -1.268 3.344 1.00 97.75 94 ALA A CA 1
ATOM 770 C C . ALA A 1 94 ? -13.189 -0.240 2.559 1.00 97.75 94 ALA A C 1
ATOM 772 O O . ALA A 1 94 ? -14.412 -0.232 2.658 1.00 97.75 94 ALA A O 1
ATOM 773 N N . CYS A 1 95 ? -12.534 0.656 1.817 1.00 97.12 95 CYS A N 1
ATOM 774 C CA . CYS A 1 95 ? -13.207 1.647 0.977 1.00 97.12 95 CYS A CA 1
ATOM 775 C C . CYS A 1 95 ? -13.475 1.145 -0.445 1.00 97.12 95 CYS A C 1
ATOM 777 O O . CYS A 1 95 ? -14.235 1.810 -1.152 1.00 97.12 95 CYS A O 1
ATOM 779 N N . ASP A 1 96 ? -12.837 0.031 -0.820 1.00 96.69 96 ASP A N 1
ATOM 780 C CA . ASP A 1 96 ? -12.790 -0.541 -2.166 1.00 96.69 96 ASP A CA 1
ATOM 781 C C . ASP A 1 96 ? -12.410 0.507 -3.225 1.00 96.69 96 ASP A C 1
ATOM 783 O O . ASP A 1 96 ? -13.057 0.645 -4.260 1.00 96.69 96 ASP A O 1
ATOM 787 N N . ASP A 1 97 ? -11.394 1.322 -2.918 1.00 97.12 97 ASP A N 1
ATOM 788 C CA . ASP A 1 97 ? -11.021 2.468 -3.750 1.00 97.12 97 ASP A CA 1
ATOM 789 C C . ASP A 1 97 ? -9.535 2.826 -3.633 1.00 97.12 97 ASP A C 1
ATOM 791 O O . ASP A 1 97 ? -8.880 2.570 -2.610 1.00 97.12 97 ASP A O 1
ATOM 795 N N . TYR A 1 98 ? -9.021 3.478 -4.677 1.00 97.06 98 TYR A N 1
ATOM 796 C CA . TYR A 1 98 ? -7.736 4.160 -4.623 1.00 97.06 98 TYR A CA 1
ATOM 797 C C . TYR A 1 98 ? -7.862 5.396 -3.746 1.00 97.06 98 TYR A C 1
ATOM 799 O O . TYR A 1 98 ? -8.851 6.129 -3.807 1.00 97.06 98 TYR A O 1
ATOM 807 N N . ILE A 1 99 ? -6.840 5.649 -2.938 1.00 97.00 99 ILE A N 1
ATOM 808 C CA . ILE A 1 99 ? -6.825 6.771 -2.005 1.00 97.00 99 ILE A CA 1
ATOM 809 C C . ILE A 1 99 ? -5.582 7.630 -2.209 1.00 97.00 99 ILE A C 1
ATOM 811 O O . ILE A 1 99 ? -4.528 7.146 -2.614 1.00 97.00 99 ILE A O 1
ATOM 815 N N . THR A 1 100 ? -5.702 8.915 -1.899 1.00 95.06 100 THR A N 1
ATOM 816 C CA . THR A 1 100 ? -4.576 9.849 -1.838 1.00 95.06 100 THR A CA 1
ATOM 817 C C . THR A 1 100 ? -4.773 10.817 -0.680 1.00 95.06 100 THR A C 1
ATOM 819 O O . THR A 1 100 ? -5.898 11.223 -0.391 1.00 95.06 100 THR A O 1
ATOM 822 N N . SER A 1 101 ? -3.688 11.184 -0.000 1.00 94.06 101 SER A N 1
ATOM 823 C CA . SER A 1 101 ? -3.738 12.131 1.113 1.00 94.06 101 SER A CA 1
ATOM 824 C C . SER A 1 101 ? -2.368 12.760 1.369 1.00 94.06 101 SER A C 1
ATOM 826 O O . SER A 1 101 ? -1.351 12.109 1.112 1.00 94.06 101 SER A O 1
ATOM 828 N N . PRO A 1 102 ? -2.288 13.998 1.891 1.00 92.19 102 PRO A N 1
ATOM 829 C CA . PRO A 1 102 ? -1.012 14.627 2.234 1.00 92.19 102 PRO A CA 1
ATOM 830 C C . PRO A 1 102 ? -0.125 13.790 3.169 1.00 92.19 102 PRO A C 1
ATOM 832 O O . PRO A 1 102 ? 1.098 13.849 3.058 1.00 92.19 102 PRO A O 1
ATOM 835 N N . GLU A 1 103 ? -0.721 12.991 4.052 1.00 89.38 103 GLU A N 1
ATOM 836 C CA . GLU A 1 103 ? -0.032 12.121 5.006 1.00 89.38 103 GLU A CA 1
ATOM 837 C C . GLU A 1 103 ? 0.707 10.972 4.302 1.00 89.38 103 GLU A C 1
ATOM 839 O O . GLU A 1 103 ? 1.792 10.582 4.730 1.00 89.38 103 GLU A O 1
ATOM 844 N N . LEU A 1 104 ? 0.176 10.471 3.181 1.00 91.06 104 LEU A N 1
ATOM 845 C CA . LEU A 1 104 ? 0.795 9.395 2.395 1.00 91.06 104 LEU A CA 1
ATOM 846 C C . LEU A 1 104 ? 2.006 9.878 1.588 1.00 91.06 104 LEU A C 1
ATOM 848 O O . LEU A 1 104 ? 2.880 9.077 1.256 1.00 91.06 104 LEU A O 1
ATOM 852 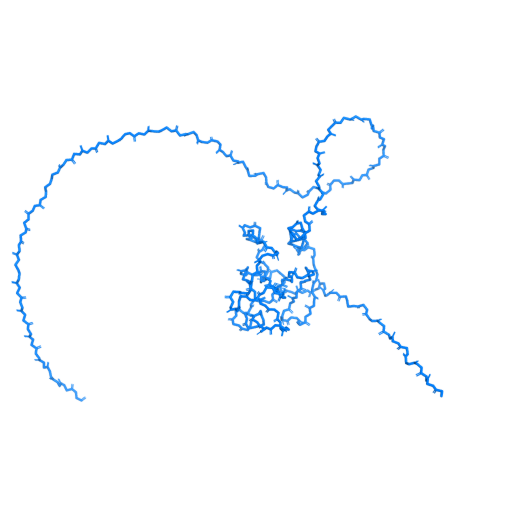N N . ARG A 1 105 ? 2.117 11.189 1.337 1.00 89.56 105 ARG A N 1
ATOM 853 C CA . ARG A 1 105 ? 3.153 11.774 0.472 1.00 89.56 105 ARG A CA 1
ATOM 854 C C . ARG A 1 105 ? 4.570 11.391 0.885 1.00 89.56 105 ARG A C 1
ATOM 856 O O . ARG A 1 105 ? 5.411 11.173 0.019 1.00 89.56 105 ARG A O 1
ATOM 863 N N . GLN A 1 106 ? 4.860 11.335 2.186 1.00 86.75 106 GLN A N 1
ATOM 864 C CA . GLN A 1 106 ? 6.200 10.965 2.659 1.00 86.75 106 GLN A CA 1
ATOM 865 C C . GLN A 1 106 ? 6.540 9.518 2.280 1.00 86.75 106 GLN A C 1
ATOM 867 O O . GLN A 1 106 ? 7.635 9.256 1.792 1.00 86.75 106 GLN A O 1
ATOM 872 N N . ILE A 1 107 ? 5.573 8.609 2.426 1.00 88.25 107 ILE A N 1
ATOM 873 C CA . ILE A 1 107 ? 5.711 7.194 2.072 1.00 88.25 107 ILE A CA 1
ATOM 874 C C . ILE A 1 107 ? 5.887 7.055 0.557 1.00 88.25 107 ILE A C 1
ATOM 876 O O . ILE A 1 107 ? 6.847 6.436 0.104 1.00 88.25 107 ILE A O 1
ATOM 880 N N . GLU A 1 108 ? 5.004 7.678 -0.224 1.00 89.88 108 GLU A N 1
ATOM 881 C CA . GLU A 1 108 ? 5.043 7.655 -1.692 1.00 89.88 108 GLU A CA 1
ATOM 882 C C . GLU A 1 108 ? 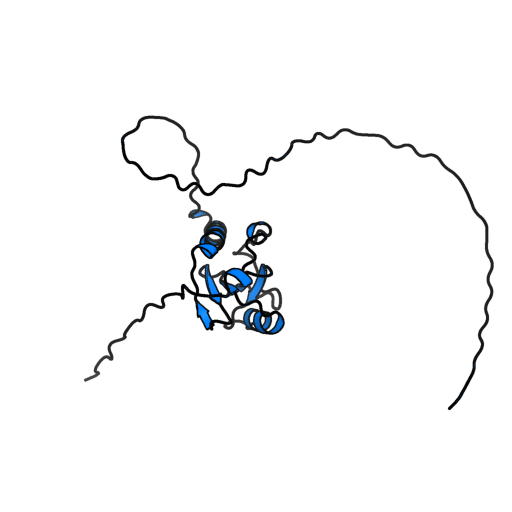6.374 8.197 -2.231 1.00 89.88 108 GLU A C 1
ATOM 884 O O . GLU A 1 108 ? 6.993 7.576 -3.094 1.00 89.88 108 GLU A O 1
ATOM 889 N N . THR A 1 109 ? 6.853 9.316 -1.674 1.00 88.25 109 THR A N 1
ATOM 890 C CA . THR A 1 109 ? 8.125 9.940 -2.073 1.00 88.25 109 THR A CA 1
ATOM 891 C C . THR A 1 109 ? 9.297 9.005 -1.798 1.00 88.25 109 THR A C 1
ATOM 893 O O . THR A 1 109 ? 10.107 8.762 -2.687 1.00 88.25 109 THR A O 1
ATOM 896 N N . SER A 1 110 ? 9.368 8.411 -0.605 1.00 86.06 110 SER A N 1
ATOM 897 C CA . SER A 1 110 ? 10.447 7.476 -0.279 1.00 86.06 110 SER A CA 1
ATOM 898 C C . SER A 1 110 ? 10.423 6.218 -1.146 1.00 86.06 110 SER A C 1
ATOM 900 O O . SER A 1 110 ? 11.475 5.728 -1.546 1.00 86.06 110 SER A O 1
ATOM 902 N N . PHE A 1 111 ? 9.244 5.692 -1.484 1.00 87.69 111 PHE A N 1
ATOM 903 C CA . PHE A 1 111 ? 9.157 4.554 -2.401 1.00 87.69 111 PHE A CA 1
ATOM 904 C C . PHE A 1 111 ? 9.578 4.945 -3.819 1.00 87.69 111 PHE A C 1
ATOM 906 O O . PHE A 1 111 ? 10.249 4.158 -4.487 1.00 87.69 111 PHE A O 1
ATOM 913 N N . ALA A 1 112 ? 9.232 6.154 -4.267 1.00 88.75 112 ALA A N 1
ATOM 914 C CA . ALA A 1 112 ? 9.655 6.676 -5.559 1.00 88.75 112 ALA A CA 1
ATOM 915 C C . ALA A 1 112 ? 11.179 6.831 -5.643 1.00 88.75 112 ALA A C 1
ATOM 917 O O . ALA A 1 112 ? 11.768 6.406 -6.634 1.00 88.75 112 ALA A O 1
ATOM 918 N N . GLU A 1 113 ? 11.827 7.353 -4.599 1.00 85.88 113 GLU A N 1
ATOM 919 C CA . GLU A 1 113 ? 13.290 7.484 -4.528 1.00 85.88 113 GLU A CA 1
ATOM 920 C C . GLU A 1 113 ? 14.004 6.129 -4.632 1.00 85.88 113 GLU A C 1
ATOM 922 O O . GLU A 1 113 ? 15.015 6.014 -5.324 1.00 85.88 113 GLU A O 1
ATOM 927 N N . ILE A 1 114 ? 13.471 5.085 -3.984 1.00 85.25 114 ILE A N 1
ATOM 928 C CA . ILE A 1 114 ? 14.061 3.737 -4.032 1.00 85.25 114 ILE A CA 1
ATOM 929 C C . ILE A 1 114 ? 13.788 3.065 -5.385 1.00 85.25 114 ILE A C 1
ATOM 931 O O . ILE A 1 114 ? 14.676 2.419 -5.943 1.00 85.25 114 ILE A O 1
ATOM 935 N N . LYS A 1 115 ? 12.567 3.194 -5.918 1.00 85.81 115 LYS A N 1
ATOM 936 C CA . LYS A 1 115 ? 12.159 2.560 -7.181 1.00 85.81 115 LYS A CA 1
ATOM 937 C C . LYS A 1 115 ? 12.819 3.215 -8.399 1.00 85.81 115 LYS A C 1
ATOM 939 O O . LYS A 1 115 ? 13.123 2.515 -9.362 1.00 85.81 115 LYS A O 1
ATOM 944 N N . PHE A 1 116 ? 13.054 4.527 -8.350 1.00 87.06 116 PHE A N 1
ATOM 945 C CA . PHE A 1 116 ? 13.601 5.328 -9.447 1.00 87.06 116 PHE A CA 1
ATOM 946 C C . PHE A 1 116 ? 14.843 6.123 -8.999 1.00 87.06 116 PHE A C 1
ATOM 948 O O . PHE A 1 116 ? 14.810 7.356 -8.950 1.00 87.06 116 PHE A O 1
ATOM 955 N N . PRO A 1 117 ? 15.967 5.449 -8.698 1.00 76.06 117 PRO A N 1
ATOM 956 C CA . PRO A 1 117 ? 17.156 6.097 -8.139 1.00 76.06 117 PRO A CA 1
ATOM 957 C C . PRO A 1 117 ? 17.801 7.127 -9.082 1.00 76.06 117 PRO A C 1
ATOM 959 O O . PRO A 1 117 ? 18.484 8.037 -8.629 1.00 76.06 117 PRO A O 1
ATOM 962 N N . GLU A 1 118 ? 17.569 7.020 -10.390 1.00 69.94 118 GLU A N 1
ATOM 963 C CA . GLU A 1 118 ? 18.047 7.971 -11.406 1.00 69.94 118 GLU A CA 1
ATOM 964 C C . GLU A 1 118 ? 17.269 9.299 -11.438 1.00 69.94 118 GLU A C 1
ATOM 966 O O . GLU A 1 118 ? 17.779 10.297 -11.942 1.00 69.94 118 GLU A O 1
ATOM 971 N N . ASN A 1 119 ? 16.071 9.325 -10.844 1.00 60.38 119 ASN A N 1
ATOM 972 C CA . ASN A 1 119 ? 15.241 10.521 -10.682 1.00 60.38 119 ASN A CA 1
ATOM 973 C C . ASN A 1 119 ? 15.345 11.116 -9.268 1.00 60.38 119 ASN A C 1
ATOM 975 O O . ASN A 1 119 ? 14.731 12.148 -8.987 1.00 60.38 119 ASN A O 1
ATOM 979 N N . ALA A 1 120 ? 16.115 10.486 -8.373 1.00 55.03 120 ALA A N 1
ATOM 980 C CA . ALA A 1 120 ? 16.436 11.061 -7.079 1.00 55.03 120 ALA A CA 1
ATOM 981 C C . ALA A 1 120 ? 17.287 12.314 -7.315 1.00 55.03 120 ALA A C 1
ATOM 983 O O . ALA A 1 120 ? 18.371 12.248 -7.897 1.00 55.03 120 ALA A O 1
ATOM 984 N N . VAL A 1 121 ? 16.785 13.478 -6.901 1.00 48.09 121 VAL A N 1
ATOM 985 C CA . VAL A 1 121 ? 17.496 14.752 -7.050 1.00 48.09 121 VAL A CA 1
ATOM 986 C C . VAL A 1 121 ? 18.772 14.703 -6.207 1.00 48.09 121 VAL A C 1
ATOM 988 O O . VAL A 1 121 ? 18.770 15.007 -5.016 1.00 48.09 121 VAL A O 1
ATOM 991 N N . VAL A 1 122 ? 19.891 14.323 -6.826 1.00 44.72 122 VAL A N 1
ATOM 992 C CA . VAL A 1 122 ? 21.217 14.434 -6.221 1.00 44.72 122 VAL A CA 1
ATOM 993 C C . VAL A 1 122 ? 21.602 15.910 -6.256 1.00 44.72 122 VAL A C 1
ATOM 995 O O . VAL A 1 122 ? 22.130 16.406 -7.251 1.00 44.72 122 VAL A O 1
ATOM 998 N N . ILE A 1 123 ? 21.357 16.635 -5.162 1.00 48.06 123 ILE A N 1
ATOM 999 C CA . ILE A 1 123 ? 22.015 17.927 -4.944 1.00 48.06 123 ILE A CA 1
ATOM 1000 C C . ILE A 1 123 ? 23.495 17.612 -4.679 1.00 48.06 123 ILE A C 1
ATOM 1002 O O . ILE A 1 123 ? 23.919 17.456 -3.533 1.00 48.06 123 ILE A O 1
ATOM 1006 N N . ILE A 1 124 ? 24.303 17.469 -5.735 1.00 46.31 124 ILE A N 1
ATOM 1007 C CA . ILE A 1 124 ? 25.759 17.500 -5.586 1.00 46.31 124 ILE A CA 1
ATOM 1008 C C . ILE A 1 124 ? 26.085 18.907 -5.094 1.00 46.31 124 ILE A C 1
ATOM 1010 O O . ILE A 1 124 ? 25.973 19.882 -5.835 1.00 46.31 124 ILE A O 1
ATOM 1014 N N . GLY A 1 125 ? 26.437 19.009 -3.812 1.00 48.75 125 GLY A N 1
ATOM 1015 C CA . GLY A 1 125 ? 26.889 20.244 -3.194 1.00 48.75 125 GLY A CA 1
ATOM 1016 C C . GLY A 1 125 ? 28.065 20.825 -3.974 1.00 48.75 125 GLY A C 1
ATOM 1017 O O . GLY A 1 125 ? 29.189 20.343 -3.877 1.00 48.75 125 GLY A O 1
ATOM 1018 N N . GLY A 1 126 ? 27.794 21.877 -4.738 1.00 35.56 126 GLY A N 1
ATOM 1019 C CA . GLY A 1 126 ? 28.788 22.689 -5.421 1.00 35.56 126 GLY A CA 1
ATOM 1020 C C . GLY A 1 126 ? 28.525 24.151 -5.102 1.00 35.56 126 GLY A C 1
ATOM 1021 O O . GLY A 1 126 ? 27.760 24.817 -5.790 1.00 35.56 126 GLY A O 1
ATOM 1022 N N . GLY A 1 127 ? 29.130 24.659 -4.030 1.00 42.56 127 GLY A N 1
ATOM 1023 C CA . GLY A 1 127 ? 29.112 26.090 -3.754 1.00 42.56 127 GLY A CA 1
ATOM 1024 C C . GLY A 1 127 ? 29.966 26.856 -4.767 1.00 42.56 127 GLY A C 1
ATOM 1025 O O . GLY A 1 127 ? 31.128 26.502 -4.957 1.00 42.56 127 GLY A O 1
ATOM 1026 N N . ARG A 1 128 ? 29.408 27.927 -5.356 1.00 37.56 128 ARG A N 1
ATOM 1027 C CA . ARG A 1 128 ? 30.008 29.278 -5.481 1.00 37.56 128 ARG A CA 1
ATOM 1028 C C . ARG A 1 128 ? 29.153 30.214 -6.359 1.00 37.56 128 ARG A C 1
ATOM 1030 O O . ARG A 1 128 ? 29.202 30.122 -7.574 1.00 37.56 128 ARG A O 1
ATOM 1037 N N . GLY A 1 129 ? 28.519 31.194 -5.705 1.00 38.88 129 GLY A N 1
ATOM 1038 C CA . GLY A 1 129 ? 28.543 32.610 -6.109 1.00 38.88 129 GLY A CA 1
ATOM 1039 C C . GLY A 1 129 ? 27.511 33.144 -7.115 1.00 38.88 129 GLY A C 1
ATOM 1040 O O . GLY A 1 129 ? 27.360 32.611 -8.202 1.00 38.88 129 GLY A O 1
ATOM 1041 N N . GLY A 1 130 ? 26.951 34.314 -6.768 1.00 36.09 130 GLY A N 1
ATOM 1042 C CA . GLY A 1 130 ? 26.390 35.307 -7.700 1.00 36.09 130 GLY A CA 1
ATOM 1043 C C . GLY A 1 130 ? 24.891 35.167 -7.940 1.00 36.09 130 GLY A C 1
ATOM 1044 O O . GLY A 1 130 ? 24.473 34.198 -8.554 1.00 36.09 130 GLY A O 1
ATOM 1045 N N . GLY A 1 131 ? 24.092 36.106 -7.426 1.00 43.16 131 GLY A N 1
ATOM 1046 C CA . GLY A 1 131 ? 22.640 35.952 -7.331 1.00 43.16 131 GLY A CA 1
ATOM 1047 C C . GLY A 1 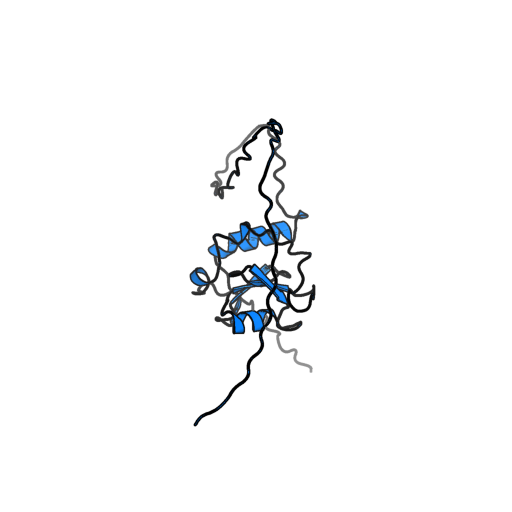131 ? 21.802 36.785 -8.285 1.00 43.16 131 GLY A C 1
ATOM 1048 O O . GLY A 1 131 ? 22.329 37.567 -9.060 1.00 43.16 131 GLY A O 1
ATOM 1049 N N . ASP A 1 132 ? 20.493 36.650 -8.112 1.00 30.31 132 ASP A N 1
ATOM 1050 C CA . ASP A 1 132 ? 19.440 37.632 -8.344 1.00 30.31 132 ASP A CA 1
ATOM 1051 C C . ASP A 1 132 ? 18.096 37.065 -7.843 1.00 30.31 132 ASP A C 1
ATOM 1053 O O . ASP A 1 132 ? 17.967 35.917 -7.418 1.00 30.31 132 ASP A O 1
ATOM 1057 N N . SER A 1 133 ? 17.130 37.965 -7.739 1.00 51.38 133 SER A N 1
ATOM 1058 C CA . SER A 1 133 ? 15.926 37.870 -6.929 1.00 51.38 133 SER A CA 1
ATOM 1059 C C . SER A 1 133 ? 14.862 36.931 -7.505 1.00 51.38 133 SER A C 1
ATOM 1061 O O . SER A 1 133 ? 14.284 37.221 -8.546 1.00 51.38 133 SER A O 1
ATOM 1063 N N . SER A 1 134 ? 14.463 35.911 -6.745 1.00 37.66 134 SER A N 1
ATOM 1064 C CA . SER A 1 134 ? 13.066 35.466 -6.702 1.00 37.66 134 SER A CA 1
ATOM 1065 C C . SER A 1 134 ? 12.814 34.693 -5.413 1.00 37.66 134 SER A C 1
ATOM 1067 O O . SER A 1 134 ? 13.533 33.759 -5.065 1.00 37.66 134 SER A O 1
ATOM 1069 N N . SER A 1 135 ? 11.823 35.144 -4.655 1.00 47.72 135 SER A N 1
ATOM 1070 C CA . SER A 1 135 ? 11.430 34.533 -3.392 1.00 47.72 135 SER A CA 1
ATOM 1071 C C . SER A 1 135 ? 10.683 33.230 -3.667 1.00 47.72 135 SER A C 1
ATOM 1073 O O . SER A 1 135 ? 9.553 33.237 -4.144 1.00 47.72 135 SER A O 1
ATOM 1075 N N . THR A 1 136 ? 11.290 32.099 -3.323 1.00 35.97 136 THR A N 1
ATOM 1076 C CA . THR A 1 136 ? 10.565 30.833 -3.192 1.00 35.97 136 THR A CA 1
ATOM 1077 C C . THR A 1 136 ? 10.800 30.265 -1.807 1.00 35.97 136 THR A C 1
ATOM 1079 O O . THR A 1 136 ? 11.921 29.963 -1.405 1.00 35.97 136 THR A O 1
ATOM 1082 N N . PHE A 1 137 ? 9.694 30.204 -1.072 1.00 37.69 137 PHE A N 1
ATOM 1083 C CA . PHE A 1 137 ? 9.555 29.705 0.283 1.00 37.69 137 PHE A CA 1
ATOM 1084 C C . PHE A 1 137 ? 10.231 28.339 0.448 1.00 37.69 137 PHE A C 1
ATOM 1086 O O . PHE A 1 137 ? 9.894 27.372 -0.235 1.00 37.69 137 PHE A O 1
ATOM 1093 N N . THR A 1 138 ? 11.175 28.261 1.382 1.00 34.22 138 THR A N 1
ATOM 1094 C CA . THR A 1 138 ? 11.828 27.019 1.793 1.00 34.22 138 THR A CA 1
ATOM 1095 C C . THR A 1 138 ? 10.870 26.211 2.666 1.00 34.22 138 THR A C 1
ATOM 1097 O O . THR A 1 138 ? 10.802 26.418 3.877 1.00 34.22 138 THR A O 1
ATOM 1100 N N . ASN A 1 139 ? 10.129 25.281 2.067 1.00 37.41 139 ASN A N 1
ATOM 1101 C CA . ASN A 1 139 ? 9.557 24.169 2.823 1.00 37.41 139 ASN A CA 1
ATOM 1102 C C . ASN A 1 139 ? 10.631 23.091 2.934 1.00 37.41 139 ASN A C 1
ATOM 1104 O O . ASN A 1 139 ? 10.745 22.220 2.077 1.00 37.41 139 ASN A O 1
ATOM 1108 N N . THR A 1 140 ? 11.456 23.204 3.969 1.00 36.31 140 THR A N 1
ATOM 1109 C CA . THR A 1 140 ? 12.436 22.186 4.345 1.00 36.31 140 THR A CA 1
ATOM 1110 C C . THR A 1 140 ? 11.709 21.098 5.138 1.00 36.31 140 THR A C 1
ATOM 1112 O O . THR A 1 140 ? 11.281 21.379 6.258 1.00 36.31 140 THR A O 1
ATOM 1115 N N . PRO A 1 141 ? 11.552 19.860 4.638 1.00 37.22 141 PRO A N 1
ATOM 1116 C CA . PRO A 1 141 ? 11.276 18.745 5.522 1.00 37.22 141 PRO A CA 1
ATOM 1117 C C . PRO A 1 141 ? 12.561 18.430 6.290 1.00 37.22 141 PRO A C 1
ATOM 1119 O O . PRO A 1 141 ? 13.628 18.211 5.718 1.00 37.22 141 PRO A O 1
ATOM 1122 N N . THR A 1 142 ? 12.446 18.474 7.610 1.00 36.56 142 THR A N 1
ATOM 1123 C CA . THR A 1 142 ? 13.473 18.140 8.588 1.00 36.56 142 THR A CA 1
ATOM 1124 C C . THR A 1 142 ? 14.026 16.742 8.313 1.00 36.56 142 THR A C 1
ATOM 1126 O O . THR A 1 142 ? 13.455 15.740 8.736 1.00 36.56 142 THR A O 1
ATOM 1129 N N . SER A 1 143 ? 15.159 16.652 7.622 1.00 38.72 143 SER A N 1
ATOM 1130 C CA . SER A 1 143 ? 15.978 15.447 7.645 1.00 38.72 143 SER A CA 1
ATOM 1131 C C . SER A 1 143 ? 16.460 15.248 9.080 1.00 38.72 143 SER A C 1
ATOM 1133 O O . SER A 1 143 ? 17.221 16.064 9.606 1.00 38.72 143 SER A O 1
ATOM 1135 N N . ILE A 1 144 ? 15.982 14.185 9.727 1.00 35.81 144 ILE A N 1
ATOM 1136 C CA . ILE A 1 144 ? 16.482 13.717 11.017 1.00 35.81 144 ILE A CA 1
ATOM 1137 C C . ILE A 1 144 ? 17.978 13.424 10.843 1.00 35.81 144 ILE A C 1
ATOM 1139 O O . ILE A 1 144 ? 18.375 12.457 10.197 1.00 35.81 144 ILE A O 1
ATOM 1143 N N . ILE A 1 145 ? 18.812 14.298 11.404 1.00 36.97 145 ILE A N 1
ATOM 1144 C CA . ILE A 1 145 ? 20.248 14.081 11.563 1.00 36.97 145 ILE A CA 1
ATOM 1145 C C . ILE A 1 145 ? 20.413 12.945 12.579 1.00 36.97 145 ILE A C 1
ATOM 1147 O O . ILE A 1 145 ? 20.234 13.152 13.779 1.00 36.97 145 ILE A O 1
ATOM 1151 N N . ILE A 1 146 ? 20.764 11.741 12.127 1.00 34.47 146 ILE A N 1
ATOM 1152 C CA . ILE A 1 146 ? 21.238 10.692 13.034 1.00 34.47 146 ILE A CA 1
ATOM 1153 C C . ILE A 1 146 ? 22.718 10.975 13.297 1.00 34.47 146 ILE A C 1
ATOM 1155 O O . ILE A 1 146 ? 23.581 10.671 12.472 1.00 34.47 146 ILE A O 1
ATOM 1159 N N . ASN A 1 147 ? 23.024 11.582 14.445 1.00 31.92 147 ASN A N 1
ATOM 1160 C CA . ASN A 1 147 ? 24.398 11.685 14.930 1.00 31.92 147 ASN A CA 1
ATOM 1161 C C . ASN A 1 147 ? 24.945 10.267 15.167 1.00 31.92 147 ASN A C 1
ATOM 1163 O O . ASN A 1 147 ? 24.627 9.622 16.166 1.00 31.92 147 ASN A O 1
ATOM 1167 N N . ARG A 1 148 ? 25.801 9.781 14.262 1.00 35.16 148 ARG A N 1
ATOM 1168 C CA . ARG A 1 148 ? 26.682 8.639 14.529 1.00 35.16 148 ARG A CA 1
ATOM 1169 C C . ARG A 1 148 ? 27.729 9.085 15.549 1.00 35.16 148 ARG A C 1
ATOM 1171 O O . ARG A 1 148 ? 28.747 9.676 15.199 1.00 35.16 148 ARG A O 1
ATOM 1178 N N . GLY A 1 149 ? 27.442 8.829 16.823 1.00 32.78 149 GLY A N 1
ATOM 1179 C CA . GLY A 1 149 ? 28.402 8.960 17.910 1.00 32.78 149 GLY A CA 1
ATOM 1180 C C . GLY A 1 149 ? 29.593 8.036 17.673 1.00 32.78 149 GLY A C 1
ATOM 1181 O O . GLY A 1 149 ? 29.462 6.815 17.664 1.00 32.78 149 GLY A O 1
ATOM 1182 N N . ASN A 1 150 ? 30.748 8.653 17.455 1.00 38.59 150 ASN A N 1
ATOM 1183 C CA . ASN A 1 150 ? 32.057 8.028 17.388 1.00 38.59 150 ASN A CA 1
ATOM 1184 C C . ASN A 1 150 ? 32.446 7.544 18.800 1.00 38.59 150 ASN A C 1
ATOM 1186 O O . ASN A 1 150 ? 32.670 8.367 19.687 1.00 38.59 150 ASN A O 1
ATOM 1190 N N . GLY A 1 151 ? 32.490 6.229 19.022 1.00 33.34 151 GLY A N 1
ATOM 1191 C CA . GLY A 1 151 ? 32.881 5.603 20.288 1.00 33.34 151 GLY A CA 1
ATOM 1192 C C . GLY A 1 151 ? 34.006 4.600 20.057 1.00 33.34 151 GLY A C 1
ATOM 1193 O O . GLY A 1 151 ? 33.798 3.554 19.453 1.00 33.34 151 GLY A O 1
ATOM 1194 N N . ASN A 1 152 ? 35.201 4.976 20.499 1.00 34.59 152 ASN A N 1
ATOM 1195 C CA . ASN A 1 152 ? 36.478 4.291 20.327 1.00 34.59 152 ASN A CA 1
ATOM 1196 C C . ASN A 1 152 ? 36.538 2.925 21.048 1.00 34.59 152 ASN A C 1
ATOM 1198 O O . ASN A 1 152 ? 35.993 2.769 22.140 1.00 34.59 152 ASN A O 1
ATOM 1202 N N . ALA A 1 153 ? 37.252 1.964 20.458 1.00 37.56 153 ALA A N 1
ATOM 1203 C CA . ALA A 1 153 ? 37.555 0.663 21.043 1.00 37.56 153 ALA A CA 1
ATOM 1204 C C . ALA A 1 153 ? 38.751 0.755 22.006 1.00 37.56 153 ALA A C 1
ATOM 1206 O O . ALA A 1 153 ? 39.817 1.203 21.595 1.00 37.56 153 ALA A O 1
ATOM 1207 N N . SER A 1 154 ? 38.598 0.247 23.236 1.00 35.66 154 SER A N 1
ATOM 1208 C CA . SER A 1 154 ? 39.712 -0.078 24.143 1.00 35.66 154 SER A CA 1
ATOM 1209 C C . SER A 1 154 ? 39.347 -1.223 25.099 1.00 35.66 154 SER A C 1
ATOM 1211 O O . SER A 1 154 ? 38.645 -1.031 26.084 1.00 35.66 154 SER A O 1
ATOM 1213 N N . ASN A 1 155 ? 39.824 -2.417 24.745 1.00 34.09 155 ASN A N 1
ATOM 1214 C CA . ASN A 1 155 ? 40.459 -3.455 25.570 1.00 34.09 155 ASN A CA 1
ATOM 1215 C C . ASN A 1 155 ? 40.300 -3.407 27.114 1.00 34.09 155 ASN A C 1
ATOM 1217 O O . ASN A 1 155 ? 40.828 -2.495 27.744 1.00 34.09 155 ASN A O 1
ATOM 1221 N N . VAL A 1 156 ? 39.746 -4.472 27.721 1.00 36.06 156 VAL A N 1
ATOM 1222 C CA . VAL A 1 156 ? 40.131 -4.943 29.071 1.00 36.06 156 VAL A CA 1
ATOM 1223 C C . VAL A 1 156 ? 40.180 -6.475 29.086 1.00 36.06 156 VAL A C 1
ATOM 1225 O O . VAL A 1 156 ? 39.301 -7.156 28.562 1.00 36.06 156 VAL A O 1
ATOM 1228 N N . GLN A 1 157 ? 41.275 -6.962 29.664 1.00 33.84 157 GLN A N 1
ATOM 1229 C CA . GLN A 1 157 ? 41.791 -8.322 29.712 1.00 33.84 157 GLN A CA 1
ATOM 1230 C C . GLN A 1 157 ? 40.954 -9.329 30.513 1.00 33.84 157 GLN A C 1
ATOM 1232 O O . GLN A 1 157 ? 40.201 -9.002 31.424 1.00 33.84 157 GLN A O 1
ATOM 1237 N N . SER A 1 158 ? 41.209 -10.585 30.152 1.00 35.56 158 SER A N 1
ATOM 1238 C CA . SER A 1 158 ? 41.039 -11.815 30.919 1.00 35.56 158 SER A CA 1
ATOM 1239 C C . SER A 1 158 ? 41.539 -11.733 32.361 1.00 35.56 158 SER A C 1
ATOM 1241 O O . SER A 1 158 ? 42.656 -11.272 32.568 1.00 35.56 158 SER A O 1
ATOM 1243 N N . ASP A 1 159 ? 40.811 -12.367 33.281 1.00 33.28 159 ASP A N 1
ATOM 1244 C CA . ASP A 1 159 ? 41.418 -13.139 34.366 1.00 33.28 159 ASP A CA 1
ATOM 1245 C C . ASP A 1 159 ? 40.553 -14.360 34.698 1.00 33.28 159 ASP A C 1
ATOM 1247 O O . ASP A 1 159 ? 39.349 -14.273 34.940 1.00 33.28 159 ASP A O 1
ATOM 1251 N N . ALA A 1 160 ? 41.204 -15.520 34.667 1.00 34.50 160 ALA A N 1
ATOM 1252 C CA . ALA A 1 160 ? 40.697 -16.784 35.165 1.00 34.50 160 ALA A CA 1
ATOM 1253 C C . ALA A 1 160 ? 41.089 -16.929 36.637 1.00 34.50 160 ALA A C 1
ATOM 1255 O O . ALA A 1 160 ? 42.230 -16.655 37.004 1.00 34.50 160 ALA A O 1
ATOM 1256 N N . SER A 1 161 ? 40.185 -17.445 37.468 1.00 39.00 161 SER A N 1
ATOM 1257 C CA . SER A 1 161 ? 40.532 -18.162 38.697 1.00 39.00 161 SER A CA 1
ATOM 1258 C C . SER A 1 161 ? 39.401 -19.098 39.108 1.00 39.00 161 SER A C 1
ATOM 1260 O O . SER A 1 161 ? 38.232 -18.891 38.804 1.00 39.00 161 SER A O 1
ATOM 1262 N N . ASN A 1 162 ? 39.830 -20.185 39.727 1.00 33.81 162 ASN A N 1
ATOM 1263 C CA . ASN A 1 162 ? 39.317 -21.540 39.639 1.00 33.81 162 ASN A CA 1
ATOM 1264 C C . ASN A 1 162 ? 38.518 -21.957 40.893 1.00 33.81 162 ASN A C 1
ATOM 1266 O O . ASN A 1 162 ? 38.643 -21.344 41.950 1.00 33.81 162 ASN A O 1
ATOM 1270 N N . SER A 1 163 ? 37.864 -23.114 40.759 1.00 44.31 163 SER A N 1
ATOM 1271 C CA . SER A 1 163 ? 37.698 -24.176 41.763 1.00 44.31 163 SER A CA 1
ATOM 1272 C C . SER A 1 163 ? 36.399 -24.340 42.578 1.00 44.31 163 SER A C 1
ATOM 1274 O O . SER A 1 163 ? 36.141 -23.655 43.560 1.00 44.31 163 SER A O 1
ATOM 1276 N N . ASN A 1 164 ? 35.763 -25.477 42.242 1.00 35.72 164 ASN A N 1
ATOM 1277 C CA . ASN A 1 164 ? 35.285 -26.573 43.104 1.00 35.72 164 ASN A CA 1
ATOM 1278 C C . ASN A 1 164 ? 33.853 -26.509 43.667 1.00 35.72 164 ASN A C 1
ATOM 1280 O O . ASN A 1 164 ? 33.593 -25.829 44.652 1.00 35.72 164 ASN A O 1
ATOM 1284 N N . ASN A 1 165 ? 32.992 -27.425 43.198 1.00 35.44 165 ASN A N 1
ATOM 1285 C CA . ASN A 1 165 ? 32.679 -28.604 44.018 1.00 35.44 165 ASN A CA 1
ATOM 1286 C C . ASN A 1 165 ? 32.096 -29.770 43.198 1.00 35.44 165 ASN A C 1
ATOM 1288 O O . ASN A 1 165 ? 31.245 -29.579 42.333 1.00 35.44 165 ASN A O 1
ATOM 1292 N N . VAL A 1 166 ? 32.576 -30.976 43.505 1.00 37.38 166 VAL A N 1
ATOM 1293 C CA . VAL A 1 166 ? 32.133 -32.279 42.990 1.00 37.38 166 VAL A CA 1
ATOM 1294 C C . VAL A 1 166 ? 31.473 -33.032 44.147 1.00 37.38 166 VAL A C 1
ATOM 1296 O O . VAL A 1 166 ? 31.984 -32.999 45.262 1.00 37.38 166 VAL A O 1
ATOM 1299 N N . GLY A 1 167 ? 30.388 -33.750 43.865 1.00 33.97 167 GLY A N 1
ATOM 1300 C CA . GLY A 1 167 ? 29.817 -34.788 44.730 1.00 33.97 167 GLY A CA 1
ATOM 1301 C C . GLY A 1 167 ? 28.417 -35.145 44.225 1.00 33.97 167 GLY A C 1
ATOM 1302 O O . GLY A 1 167 ? 27.519 -34.325 44.346 1.00 33.97 167 GLY A O 1
ATOM 1303 N N . ASP A 1 168 ? 28.211 -36.160 43.388 1.00 34.50 168 ASP A N 1
ATOM 1304 C CA . ASP A 1 168 ? 28.266 -37.625 43.566 1.00 34.50 168 ASP A CA 1
ATOM 1305 C C . ASP A 1 168 ? 26.833 -38.206 43.538 1.00 34.50 168 ASP A C 1
ATOM 1307 O O . ASP A 1 168 ? 25.846 -37.562 43.884 1.00 34.50 168 ASP A O 1
ATOM 1311 N N . SER A 1 169 ? 26.753 -39.403 42.979 1.00 40.16 169 SER A N 1
ATOM 1312 C CA . SER A 1 169 ? 25.632 -40.142 42.415 1.00 40.16 169 SER A CA 1
ATOM 1313 C C . SER A 1 169 ? 24.644 -40.678 43.456 1.00 40.16 169 SER A C 1
ATOM 1315 O O . SER A 1 169 ? 25.041 -40.980 44.576 1.00 40.16 169 SER A O 1
ATOM 1317 N N . SER A 1 170 ? 23.396 -40.964 43.041 1.00 42.72 170 SER A N 1
ATOM 1318 C CA . SER A 1 170 ? 22.794 -42.321 43.122 1.00 42.72 170 SER A CA 1
ATOM 1319 C C . SER A 1 170 ? 21.312 -42.384 42.698 1.00 42.72 170 SER A C 1
ATOM 1321 O O . SER A 1 170 ? 20.417 -41.890 43.371 1.00 42.72 170 SER A O 1
ATOM 1323 N N . LYS A 1 171 ? 21.090 -43.057 41.562 1.00 39.66 171 LYS A N 1
ATOM 1324 C CA . LYS A 1 171 ? 20.065 -44.074 41.230 1.00 39.66 171 LYS A CA 1
ATOM 1325 C C . LYS A 1 171 ? 18.974 -44.401 42.277 1.00 39.66 171 LYS A C 1
ATOM 1327 O O . LYS A 1 171 ? 19.311 -44.896 43.344 1.00 39.66 171 LYS A O 1
ATOM 1332 N N . ALA A 1 172 ? 17.695 -44.372 41.871 1.00 36.59 172 ALA A N 1
ATOM 1333 C CA . ALA A 1 172 ? 16.710 -45.427 42.180 1.00 36.59 172 ALA A CA 1
ATOM 1334 C C . ALA A 1 172 ? 15.412 -45.301 41.351 1.00 36.59 172 ALA A C 1
ATOM 1336 O O . ALA A 1 172 ? 14.749 -44.272 41.318 1.00 36.59 172 ALA A O 1
ATOM 1337 N N . THR A 1 173 ? 15.076 -46.411 40.703 1.00 40.72 173 THR A N 1
ATOM 1338 C CA . THR A 1 173 ? 13.821 -46.816 40.054 1.00 40.72 173 THR A CA 1
ATOM 1339 C C . THR A 1 173 ? 12.637 -46.939 41.022 1.00 40.72 173 THR A C 1
ATOM 1341 O O . THR A 1 173 ? 12.831 -47.411 42.138 1.00 40.72 173 THR A O 1
ATOM 1344 N N . SER A 1 174 ? 11.405 -46.689 40.562 1.00 45.28 174 SER A N 1
ATOM 1345 C CA . SER A 1 174 ? 10.257 -47.591 40.807 1.00 45.28 174 SER A CA 1
ATOM 1346 C C . SER A 1 174 ? 9.013 -47.202 39.996 1.00 45.28 174 SER A C 1
ATOM 1348 O O . SER A 1 174 ? 8.564 -46.060 39.997 1.00 45.28 174 SER A O 1
ATOM 1350 N N . GLU A 1 175 ? 8.473 -48.200 39.299 1.00 41.81 175 GLU A N 1
ATOM 1351 C CA . GLU A 1 175 ? 7.116 -48.264 38.755 1.00 41.81 175 GLU A CA 1
ATOM 1352 C C . GLU A 1 175 ? 6.081 -48.374 39.890 1.00 41.81 175 GLU A C 1
ATOM 1354 O O . GLU A 1 175 ? 6.358 -48.995 40.916 1.00 41.81 175 GLU A O 1
ATOM 1359 N N . SER A 1 176 ? 4.848 -47.903 39.679 1.00 48.84 176 SER A N 1
ATOM 1360 C CA . SER A 1 176 ? 3.657 -48.680 40.068 1.00 48.84 176 SER A CA 1
ATOM 1361 C C . SER A 1 176 ? 2.364 -48.164 39.427 1.00 48.84 176 SER A C 1
ATOM 1363 O O . SER A 1 176 ? 2.086 -46.972 39.342 1.00 48.84 176 SER A O 1
ATOM 1365 N N . ASN A 1 177 ? 1.594 -49.144 38.959 1.00 40.91 177 ASN A N 1
ATOM 1366 C CA . ASN A 1 177 ? 0.257 -49.083 38.382 1.00 40.91 177 ASN A CA 1
ATOM 1367 C C . ASN A 1 177 ? -0.858 -48.756 39.393 1.00 40.91 177 ASN A C 1
ATOM 1369 O O . ASN A 1 177 ? -0.831 -49.236 40.523 1.00 40.91 177 ASN A O 1
ATOM 1373 N N . GLY A 1 178 ? -1.951 -48.196 38.858 1.00 38.22 178 GLY A N 1
ATOM 1374 C CA . GLY A 1 178 ? -3.340 -48.566 39.186 1.00 38.22 178 GLY A CA 1
ATOM 1375 C C . GLY A 1 178 ? -4.232 -47.399 39.639 1.00 38.22 178 GLY A C 1
ATOM 1376 O O . GLY A 1 178 ? -3.729 -46.453 40.219 1.00 38.22 178 GLY A O 1
ATOM 1377 N N . LYS A 1 179 ? -5.567 -47.366 39.494 1.00 46.72 179 LYS A N 1
ATOM 1378 C CA . LYS A 1 179 ? -6.618 -48.099 38.747 1.00 46.72 179 LYS A CA 1
ATOM 1379 C C . LYS A 1 179 ? -7.966 -47.575 39.307 1.00 46.72 179 LYS A C 1
ATOM 1381 O O . LYS A 1 179 ? -8.123 -47.674 40.515 1.00 46.72 179 LYS A O 1
ATOM 1386 N N . LYS A 1 180 ? -8.933 -47.185 38.444 1.00 46.19 180 LYS A N 1
ATOM 1387 C CA . LYS A 1 180 ? -10.398 -46.960 38.701 1.00 46.19 180 LYS A CA 1
ATOM 1388 C C . LYS A 1 180 ? -10.764 -45.863 39.731 1.00 46.19 180 LYS A C 1
ATOM 1390 O O . LYS A 1 180 ? -9.944 -45.543 40.569 1.00 46.19 180 LYS A O 1
ATOM 1395 N N . SER A 1 181 ? -11.922 -45.200 39.740 1.00 49.28 181 SER A N 1
ATOM 1396 C CA . SER A 1 181 ? -13.332 -45.379 39.295 1.00 49.28 181 SER A CA 1
ATOM 1397 C C . SER A 1 181 ? -13.947 -43.955 39.180 1.00 49.28 181 SER A C 1
ATOM 1399 O O . SER A 1 181 ? -13.329 -43.027 39.690 1.00 49.28 181 SER A O 1
ATOM 1401 N N . GLU A 1 182 ? -15.060 -43.635 38.517 1.00 48.00 182 GLU A N 1
ATOM 1402 C CA . GLU A 1 182 ? -16.384 -44.258 38.316 1.00 48.00 182 GLU A CA 1
ATOM 1403 C C . GLU A 1 182 ? -16.920 -44.000 36.898 1.00 48.00 182 GLU A C 1
ATOM 1405 O O . GLU A 1 182 ? -16.520 -42.985 36.283 1.00 48.00 182 GLU A O 1
#

Foldseek 3Di:
DDDDDDDDDDDADFAADDPCCVVQAPLPCLVVDDDQLQCDAAPPPRHRDKWKAQRRPRHIHHPPVPVHVVVVVCVVPVRFWIAISPPRWIGGNVVRTTHDYPSCVVVSVSSCCSSCVVPPPPPPDDDDDDDDDDDDDDPDDDDPPPPPDDDDDDDDDDDDDDDDDDDDDDDDDDDDDDDDDD